Protein AF-A0A1H8P6T8-F1 (afdb_monomer)

Radius of gyration: 21.38 Å; Cα contacts (8 Å, |Δi|>4): 12; chains: 1; bounding box: 49×38×41 Å

Secondary structure (DSSP, 8-state):
------------TTTHHHHHHHS--S-PPPPGGGS-HHHHHHHHHHHHHHHHHHHHHHHHHH--

pLDDT: mean 80.79, std 16.59, range [38.38, 98.0]

Solvent-accessible surface area (backbone atoms only — not comparable to full-atom values): 4180 Å² total; per-residue (Å²): 143,78,85,80,82,71,84,69,73,87,74,57,78,89,45,43,75,54,43,53,67,75,63,68,40,74,91,71,93,78,58,64,91,75,44,60,70,73,60,27,53,53,51,51,46,52,71,50,47,50,57,52,51,52,51,51,52,55,54,53,63,75,79,107

Structure (mmCIF, N/CA/C/O backbone):
data_AF-A0A1H8P6T8-F1
#
_entry.id   AF-A0A1H8P6T8-F1
#
loop_
_atom_site.group_PDB
_atom_site.id
_atom_site.type_symbol
_atom_site.label_atom_id
_atom_site.label_alt_id
_atom_site.label_comp_id
_atom_site.label_asym_id
_atom_site.label_entity_id
_atom_site.label_seq_id
_atom_site.pdbx_PDB_ins_code
_atom_site.Cartn_x
_atom_site.Cartn_y
_atom_site.Cartn_z
_atom_site.occupancy
_atom_site.B_iso_or_equiv
_atom_site.auth_seq_id
_atom_site.auth_comp_id
_atom_site.auth_asym_id
_atom_site.auth_atom_id
_atom_site.pdbx_PDB_model_num
ATOM 1 N N . MET A 1 1 ? -26.890 27.945 -17.821 1.00 49.94 1 MET A N 1
ATOM 2 C CA . MET A 1 1 ? -27.802 27.248 -16.893 1.00 49.94 1 MET A CA 1
ATOM 3 C C . MET A 1 1 ? -27.620 25.751 -17.109 1.00 49.94 1 MET A C 1
ATOM 5 O O . MET A 1 1 ? -28.109 25.232 -18.099 1.00 49.94 1 MET A O 1
ATOM 9 N N . SER A 1 2 ? -26.831 25.094 -16.263 1.00 38.38 2 SER A N 1
ATOM 10 C CA . SER A 1 2 ? -26.723 23.632 -16.184 1.00 38.38 2 SER A CA 1
ATOM 11 C C . SER A 1 2 ? -26.420 23.327 -14.725 1.00 38.38 2 SER A C 1
ATOM 13 O O . SER A 1 2 ? -25.332 23.644 -14.251 1.00 38.38 2 SER A O 1
ATOM 15 N N . HIS A 1 3 ? -27.431 22.849 -14.005 1.00 44.19 3 HIS A N 1
ATOM 16 C CA . HIS A 1 3 ? -27.312 22.448 -12.612 1.00 44.19 3 HIS A CA 1
ATOM 17 C C . HIS A 1 3 ? -26.489 21.162 -12.555 1.00 44.19 3 HIS A C 1
ATOM 19 O O . HIS A 1 3 ? -26.869 20.144 -13.124 1.00 44.19 3 HIS A O 1
ATOM 25 N N . GLU A 1 4 ? -25.329 21.253 -11.919 1.00 56.38 4 GLU A N 1
ATOM 26 C CA . GLU A 1 4 ? -24.488 20.119 -11.572 1.00 56.38 4 GLU A CA 1
ATOM 27 C C . GLU A 1 4 ? -25.208 19.370 -10.443 1.00 56.38 4 GLU A C 1
ATOM 29 O O . GLU A 1 4 ? -25.269 19.846 -9.308 1.00 56.38 4 GLU A O 1
ATOM 3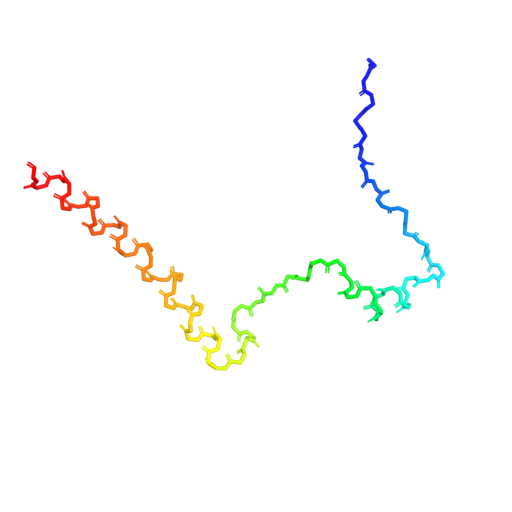4 N N . ASP A 1 5 ? -25.850 18.254 -10.792 1.00 49.81 5 ASP A N 1
ATOM 35 C CA . ASP A 1 5 ? -26.497 17.339 -9.855 1.00 49.81 5 ASP A CA 1
ATOM 36 C C . ASP A 1 5 ? -25.419 16.677 -8.988 1.00 49.81 5 ASP A C 1
ATOM 38 O O . ASP A 1 5 ? -24.868 15.619 -9.299 1.00 49.81 5 ASP A O 1
ATOM 42 N N . LYS A 1 6 ? -25.048 17.367 -7.908 1.00 48.25 6 LYS A N 1
ATOM 43 C CA . LYS A 1 6 ? -24.393 16.741 -6.769 1.00 48.25 6 LYS A CA 1
ATOM 44 C C . LYS A 1 6 ? -25.450 15.855 -6.143 1.00 48.25 6 LYS A C 1
ATOM 46 O O . LYS A 1 6 ? -26.318 16.356 -5.434 1.00 48.25 6 LYS A O 1
ATOM 51 N N . SER A 1 7 ? -25.355 14.554 -6.391 1.00 53.84 7 SER A N 1
ATOM 52 C CA . SER A 1 7 ? -26.089 13.538 -5.649 1.00 53.84 7 SER A CA 1
ATOM 53 C C . SER A 1 7 ? -25.639 13.565 -4.180 1.00 53.84 7 SER A C 1
ATOM 55 O O . SER A 1 7 ? -24.875 12.713 -3.718 1.00 53.84 7 SER A O 1
ATOM 57 N N . GLU A 1 8 ? -26.042 14.599 -3.447 1.00 57.69 8 GLU A N 1
ATOM 58 C CA . GLU A 1 8 ? -25.997 14.623 -2.000 1.00 57.69 8 GLU A CA 1
ATOM 59 C C . GLU A 1 8 ? -27.044 13.618 -1.547 1.00 57.69 8 GLU A C 1
ATOM 61 O O . GLU A 1 8 ? -28.249 13.864 -1.587 1.00 57.69 8 GLU A O 1
ATOM 66 N N . PHE A 1 9 ? -26.573 12.423 -1.198 1.00 62.31 9 PHE A N 1
ATOM 67 C CA . PHE A 1 9 ? -27.381 11.451 -0.483 1.00 62.31 9 PHE A CA 1
ATOM 68 C C . PHE A 1 9 ? -28.063 12.179 0.678 1.00 62.31 9 PHE A C 1
ATOM 70 O O . PHE A 1 9 ? -27.382 12.800 1.491 1.00 62.31 9 PHE A O 1
ATOM 77 N N . TYR A 1 10 ? -29.394 12.137 0.735 1.00 67.12 10 TYR A N 1
ATOM 78 C CA . TYR A 1 10 ? -30.154 12.723 1.834 1.00 67.12 10 TYR A CA 1
ATOM 79 C C . TYR A 1 10 ? -29.682 12.097 3.155 1.00 67.12 10 TYR A C 1
ATOM 81 O O . TYR A 1 10 ? -29.883 10.904 3.391 1.00 67.12 10 TYR A O 1
ATOM 89 N N . VAL A 1 11 ? -29.006 12.891 3.989 1.00 64.69 11 VAL A N 1
ATOM 90 C CA . VAL A 1 11 ? -28.558 12.481 5.323 1.00 64.69 11 VAL A CA 1
ATOM 91 C C . VAL A 1 11 ? -29.551 13.032 6.335 1.00 64.69 11 VAL A C 1
ATOM 93 O O . VAL A 1 11 ? -29.600 14.238 6.566 1.00 64.69 11 VAL A O 1
ATOM 96 N N . ASP A 1 12 ? -30.338 12.146 6.940 1.00 73.38 12 ASP A N 1
ATOM 97 C CA . ASP A 1 12 ? -31.220 12.503 8.047 1.00 73.38 12 ASP A CA 1
ATOM 98 C C . ASP A 1 12 ? -30.377 12.753 9.309 1.00 73.38 12 ASP A C 1
ATOM 100 O O . ASP A 1 12 ? -29.774 11.841 9.882 1.00 73.38 12 ASP A O 1
ATOM 104 N N . GLU A 1 13 ? -30.318 14.015 9.736 1.00 74.44 13 GLU A N 1
ATOM 105 C CA . GLU A 1 13 ? -29.522 14.465 10.880 1.00 74.44 13 GLU A CA 1
ATOM 106 C C . GLU A 1 13 ? -29.944 13.781 12.196 1.00 74.44 13 GLU A C 1
ATOM 108 O O . GLU A 1 13 ? -29.108 13.581 13.079 1.00 74.44 13 GLU A O 1
ATOM 113 N N . GLN A 1 14 ? -31.213 13.371 12.321 1.00 79.88 14 GLN A N 1
ATOM 114 C CA . GLN A 1 14 ? -31.732 12.681 13.506 1.00 79.88 14 GLN A CA 1
ATOM 115 C C . GLN A 1 14 ? -31.322 11.206 13.537 1.00 79.88 14 GLN A C 1
ATOM 117 O O . GLN A 1 14 ? -31.129 10.639 14.613 1.00 79.88 14 GLN A O 1
ATOM 122 N N . LEU A 1 15 ? -31.143 10.593 12.364 1.00 74.31 15 LEU A N 1
ATOM 123 C CA . LEU A 1 15 ? -30.733 9.195 12.229 1.00 74.31 15 LEU A CA 1
ATOM 124 C C . LEU A 1 15 ? -29.220 9.015 12.073 1.00 74.31 15 LEU A C 1
ATOM 126 O O . LEU A 1 15 ? -28.748 7.886 12.191 1.00 74.31 15 LEU A O 1
ATOM 130 N N . ARG A 1 16 ? -28.435 10.084 11.885 1.00 73.19 16 ARG A N 1
ATOM 131 C CA . ARG A 1 16 ? -26.959 10.044 11.800 1.00 73.19 16 ARG A CA 1
ATOM 132 C C . ARG A 1 16 ? -26.268 9.088 12.781 1.00 73.19 16 ARG A C 1
ATOM 134 O O . ARG A 1 16 ? -25.465 8.275 12.317 1.00 73.19 16 ARG A O 1
ATOM 141 N N . PRO A 1 17 ? -26.534 9.141 14.103 1.00 71.94 17 PRO A N 1
ATOM 142 C CA . PRO A 1 17 ? -25.872 8.239 15.043 1.00 71.94 17 PRO A CA 1
ATOM 143 C C . PRO A 1 17 ? -26.220 6.763 14.796 1.00 71.94 17 PRO A C 1
ATOM 145 O O . PRO A 1 17 ? -25.350 5.912 14.950 1.00 71.94 17 PRO A O 1
ATOM 148 N N . MET A 1 18 ? -27.444 6.450 14.357 1.00 70.62 18 MET A N 1
ATOM 149 C CA . MET A 1 18 ? -27.862 5.083 14.014 1.00 70.62 18 MET A CA 1
ATOM 150 C C . MET A 1 18 ? -27.335 4.645 12.639 1.00 70.62 18 MET A C 1
ATOM 152 O O . MET A 1 18 ? -26.794 3.550 12.512 1.00 70.62 18 MET A O 1
ATOM 156 N N . GLN A 1 19 ? -27.370 5.516 11.626 1.00 69.62 19 GLN A N 1
ATOM 157 C CA . GLN A 1 19 ? -26.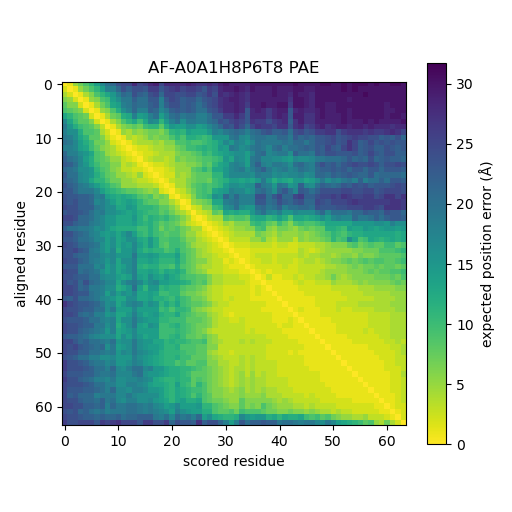832 5.254 10.281 1.00 69.62 19 GLN A CA 1
ATOM 158 C C . GLN A 1 19 ? -25.320 4.989 10.294 1.00 69.62 19 GLN A C 1
ATOM 160 O O . GLN A 1 19 ? -24.811 4.206 9.490 1.00 69.62 19 GLN A O 1
ATOM 165 N N . GLN A 1 20 ? -24.595 5.604 11.229 1.00 67.12 20 GLN A N 1
ATOM 166 C CA . GLN A 1 20 ? -23.167 5.374 11.426 1.00 67.12 20 GLN A CA 1
ATOM 167 C C . GLN A 1 20 ? -22.857 3.987 12.021 1.00 67.12 20 GLN A C 1
ATOM 169 O O . GLN A 1 20 ? -21.744 3.486 11.835 1.00 67.12 20 GLN A O 1
ATOM 174 N N . ILE A 1 21 ? -23.819 3.379 12.723 1.00 65.56 21 ILE A N 1
ATOM 175 C CA . ILE A 1 21 ? -23.692 2.067 13.370 1.00 65.56 21 ILE A CA 1
ATOM 176 C C . ILE A 1 21 ? -24.222 0.954 12.451 1.00 65.56 21 ILE A C 1
ATOM 178 O O . ILE A 1 21 ? -23.524 -0.035 12.240 1.00 65.56 21 ILE A O 1
ATOM 182 N N . GLU A 1 22 ? -25.415 1.123 11.874 1.00 65.62 22 GLU A N 1
ATOM 183 C CA . GLU A 1 22 ? -26.120 0.087 11.098 1.00 65.62 22 GLU A CA 1
ATOM 184 C C . GLU A 1 22 ? -25.806 0.123 9.596 1.00 65.62 22 GLU A C 1
ATOM 186 O O . GLU A 1 22 ? -25.704 -0.920 8.956 1.00 65.62 22 GLU A O 1
ATOM 191 N N . GLY A 1 23 ? -25.594 1.310 9.022 1.00 64.56 23 GLY A N 1
ATOM 192 C CA . GLY A 1 23 ? -25.305 1.482 7.593 1.00 64.56 23 GLY A CA 1
ATOM 193 C C . GLY A 1 23 ? -23.835 1.276 7.221 1.00 64.56 23 GLY A C 1
ATOM 194 O O . GLY A 1 23 ? -23.440 1.590 6.102 1.00 64.56 23 GLY A O 1
ATOM 195 N N . GLY A 1 24 ? -22.993 0.843 8.168 1.00 70.19 24 GLY A N 1
ATOM 196 C CA . GLY A 1 24 ? -21.541 0.720 7.987 1.00 70.19 24 GLY A CA 1
ATOM 197 C C . GLY A 1 24 ? -20.800 2.055 7.824 1.00 70.19 24 GLY A C 1
ATOM 198 O O . GLY A 1 24 ? -19.569 2.065 7.757 1.00 70.19 24 GLY A O 1
ATOM 199 N N . GLY A 1 25 ? -21.523 3.181 7.809 1.00 70.38 25 GLY A N 1
ATOM 200 C CA . GLY A 1 25 ? -21.002 4.492 7.435 1.00 70.38 25 GLY A CA 1
ATOM 201 C C . GLY A 1 25 ? -20.479 4.538 5.993 1.00 70.38 25 GLY A C 1
ATOM 202 O O . GLY A 1 25 ? -20.272 3.522 5.333 1.00 70.38 25 GLY A O 1
ATOM 203 N N . GLY A 1 26 ? -20.224 5.746 5.489 1.00 74.69 26 GLY A N 1
ATOM 204 C CA . GLY A 1 26 ? -19.492 5.895 4.230 1.00 74.69 26 GLY A CA 1
ATOM 205 C C . GLY A 1 26 ? -18.102 5.235 4.306 1.00 74.69 26 GLY A C 1
ATOM 206 O O . GLY A 1 26 ? -17.593 5.002 5.409 1.00 74.69 26 GLY A O 1
ATOM 207 N N . PRO A 1 27 ? -17.454 4.959 3.159 1.00 75.94 27 PRO A N 1
ATOM 208 C CA . PRO A 1 27 ? -16.122 4.365 3.126 1.00 75.94 27 PRO A CA 1
ATOM 209 C C . PRO A 1 27 ? -15.162 5.117 4.054 1.00 75.94 27 PRO A C 1
ATOM 211 O O . PRO A 1 27 ? -14.847 6.290 3.841 1.00 75.94 27 PRO A O 1
ATOM 214 N N . LYS A 1 28 ? -14.704 4.454 5.119 1.00 75.69 28 LYS A N 1
ATOM 215 C CA . LYS A 1 28 ? -13.751 5.057 6.054 1.00 75.69 28 LYS A CA 1
ATOM 216 C C . LYS A 1 28 ? -12.361 5.030 5.441 1.00 75.69 28 LYS A C 1
ATOM 218 O O . LYS A 1 28 ? -11.966 4.048 4.816 1.00 75.69 28 LYS A O 1
ATOM 223 N N . LYS A 1 29 ? -11.587 6.094 5.664 1.00 81.25 29 LYS A N 1
ATOM 224 C CA . LYS A 1 29 ? -10.160 6.078 5.331 1.00 81.25 29 LYS A CA 1
ATOM 225 C C . LYS A 1 29 ? -9.489 4.980 6.148 1.00 81.25 29 LYS A C 1
ATOM 227 O O . LYS A 1 29 ? -9.536 4.989 7.377 1.00 81.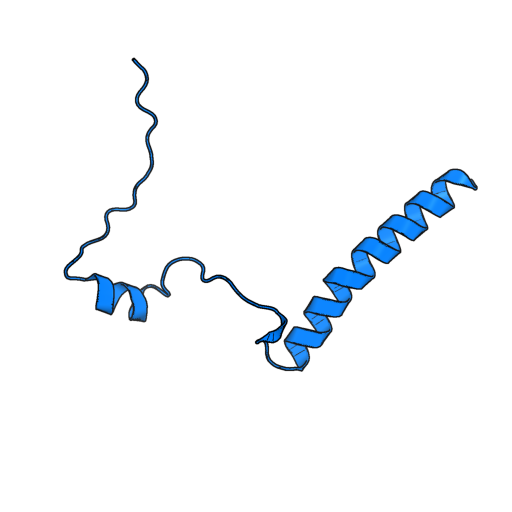25 29 LYS A O 1
ATOM 232 N N . VAL A 1 30 ? -8.880 4.035 5.448 1.00 81.94 30 VAL A N 1
ATOM 233 C CA . VAL A 1 30 ? -8.175 2.910 6.048 1.00 81.94 30 VAL A CA 1
ATOM 234 C C . VAL A 1 30 ? -6.679 3.175 5.987 1.00 81.94 30 VAL A C 1
ATOM 236 O O . VAL A 1 30 ? -6.125 3.419 4.918 1.00 81.94 30 VAL A O 1
ATOM 239 N N . TYR A 1 31 ? -6.014 3.080 7.135 1.00 89.38 31 TYR A N 1
ATOM 240 C CA . TYR A 1 31 ? -4.562 3.195 7.231 1.00 89.38 31 TYR A CA 1
ATOM 241 C C . TYR A 1 31 ? -3.942 1.802 7.342 1.00 89.38 31 TYR A C 1
ATOM 243 O O . TYR A 1 31 ? -4.198 1.081 8.307 1.00 89.38 31 TYR A O 1
ATOM 251 N N . LEU A 1 32 ? -3.088 1.429 6.383 1.00 88.12 32 LEU A N 1
ATOM 252 C CA . LEU A 1 32 ? -2.462 0.100 6.346 1.00 88.12 32 LEU A CA 1
ATOM 253 C C . LEU A 1 32 ? -1.626 -0.189 7.607 1.00 88.12 32 LEU A C 1
ATOM 255 O O . LEU A 1 32 ? -1.604 -1.312 8.107 1.00 88.12 32 LEU A O 1
ATOM 259 N N . GLN A 1 33 ? -1.019 0.847 8.191 1.00 90.81 33 GLN A N 1
ATOM 260 C CA . GLN A 1 33 ? -0.262 0.771 9.445 1.00 90.81 33 GLN A CA 1
ATOM 261 C C . GLN A 1 33 ? -1.112 0.394 10.671 1.00 90.81 33 GLN A C 1
ATOM 263 O O . GLN A 1 33 ? -0.557 0.002 11.694 1.00 90.81 33 GLN A O 1
ATOM 268 N N . ASN A 1 34 ? -2.440 0.496 10.576 1.00 92.75 34 ASN A N 1
ATOM 269 C CA . ASN A 1 34 ? -3.376 0.148 11.646 1.00 92.75 34 ASN A CA 1
ATOM 270 C C . ASN A 1 34 ? -3.993 -1.244 11.436 1.00 92.75 34 ASN A C 1
ATOM 272 O O . ASN A 1 34 ? -4.718 -1.729 12.299 1.00 92.75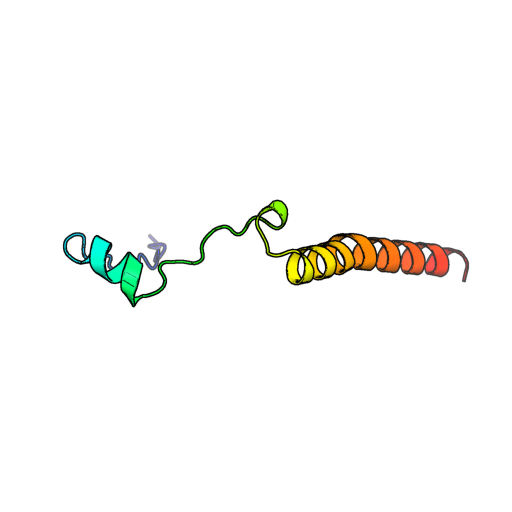 34 ASN A O 1
ATOM 276 N N . MET A 1 35 ? -3.694 -1.912 10.315 1.00 91.94 35 MET A N 1
ATOM 277 C CA . MET A 1 35 ? -4.249 -3.227 9.999 1.00 91.94 35 MET A CA 1
ATOM 278 C C . MET A 1 35 ? -3.619 -4.352 10.836 1.00 91.94 35 MET A C 1
ATOM 280 O O . MET A 1 35 ? -2.442 -4.243 11.211 1.00 91.94 35 MET A O 1
ATOM 284 N N . PRO A 1 36 ? -4.348 -5.460 11.085 1.00 93.81 36 PRO A N 1
ATOM 285 C CA . PRO A 1 36 ? -3.798 -6.671 11.691 1.00 93.81 36 PRO A CA 1
ATOM 286 C C . PRO A 1 36 ? -2.583 -7.189 10.918 1.00 93.81 36 PRO A C 1
ATOM 288 O O . PRO A 1 36 ? -2.522 -7.067 9.694 1.00 93.81 36 PRO A O 1
ATOM 291 N N . LYS A 1 37 ? -1.621 -7.796 11.625 1.00 92.88 37 LYS A N 1
ATOM 292 C CA . LYS A 1 37 ? -0.320 -8.200 11.055 1.00 92.88 37 LYS A CA 1
ATOM 293 C C . LYS A 1 37 ? -0.425 -8.966 9.720 1.00 92.88 37 LYS A C 1
ATOM 295 O O . LYS A 1 37 ? 0.275 -8.565 8.794 1.00 92.88 37 LYS A O 1
ATOM 300 N N . PRO A 1 38 ? -1.301 -9.981 9.556 1.00 93.44 38 PRO A N 1
ATOM 301 C CA . PRO A 1 38 ? -1.387 -10.718 8.292 1.00 93.44 38 PRO A CA 1
ATOM 302 C C . PRO A 1 38 ? -1.804 -9.829 7.113 1.00 93.44 38 PRO A C 1
ATOM 304 O O . PRO A 1 38 ? -1.149 -9.810 6.074 1.00 93.44 38 PRO A O 1
ATOM 307 N N . VAL A 1 39 ? -2.853 -9.026 7.310 1.00 94.88 39 VAL A N 1
ATOM 308 C CA . VAL A 1 39 ? -3.380 -8.097 6.297 1.00 94.88 39 VAL A CA 1
ATOM 309 C C . VAL A 1 39 ? -2.358 -7.010 5.977 1.00 94.88 39 VAL A C 1
ATOM 311 O O . VAL A 1 39 ? -2.193 -6.618 4.825 1.00 94.88 39 VAL A O 1
ATOM 314 N N . ARG A 1 40 ? -1.627 -6.550 6.995 1.00 94.31 40 ARG A N 1
ATOM 315 C CA . ARG A 1 40 ? -0.577 -5.547 6.845 1.00 94.31 40 ARG A CA 1
ATOM 316 C C . ARG A 1 40 ? 0.549 -6.040 5.936 1.00 94.31 40 ARG A C 1
ATOM 318 O O . ARG A 1 40 ? 0.922 -5.319 5.016 1.00 94.31 40 ARG A O 1
ATOM 325 N N . TYR A 1 41 ? 1.067 -7.251 6.159 1.00 94.62 41 TYR A N 1
ATOM 326 C CA . TYR A 1 41 ? 2.124 -7.815 5.309 1.00 94.62 41 TYR A CA 1
ATOM 327 C C . TYR A 1 41 ? 1.660 -8.004 3.869 1.00 94.62 41 TYR A C 1
ATOM 329 O O . TYR A 1 41 ? 2.375 -7.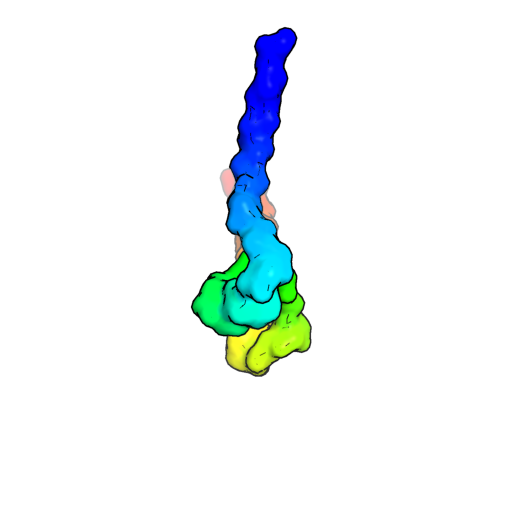624 2.945 1.00 94.62 41 TYR A O 1
ATOM 337 N N . PHE A 1 42 ? 0.445 -8.521 3.687 1.00 95.75 42 PHE A N 1
ATOM 338 C CA . PHE A 1 42 ? -0.147 -8.672 2.364 1.00 95.75 42 PHE A CA 1
ATOM 339 C C . PHE A 1 42 ? -0.258 -7.323 1.644 1.00 95.75 42 PHE A C 1
ATOM 341 O O . PHE A 1 42 ? 0.212 -7.184 0.521 1.00 95.75 42 PHE A O 1
ATOM 348 N N . GLY A 1 43 ? -0.791 -6.294 2.306 1.00 93.94 43 GLY A N 1
ATOM 34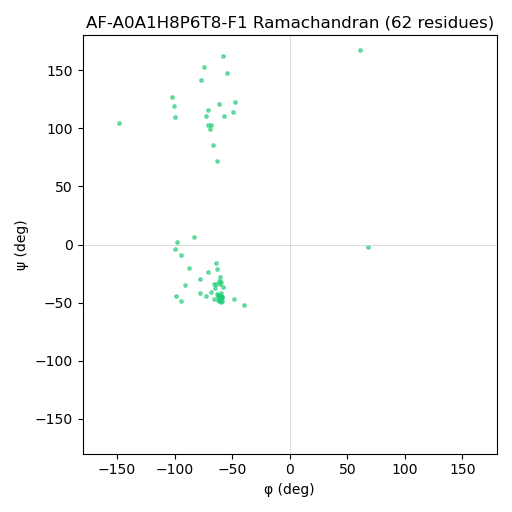9 C CA . GLY A 1 43 ? -0.898 -4.965 1.706 1.00 93.94 43 GLY A CA 1
ATOM 350 C C . GLY A 1 43 ? 0.461 -4.379 1.314 1.00 93.94 43 GLY A C 1
ATOM 351 O O . GLY A 1 43 ? 0.609 -3.894 0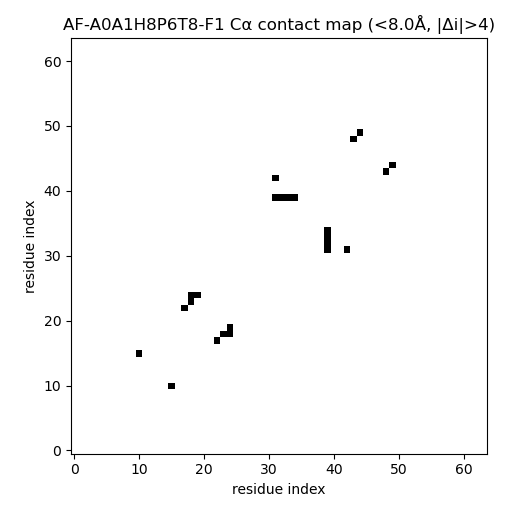.196 1.00 93.94 43 GLY A O 1
ATOM 352 N N . TYR A 1 44 ? 1.478 -4.478 2.178 1.00 95.06 44 TYR A N 1
ATOM 353 C CA . TYR A 1 44 ? 2.818 -3.983 1.842 1.00 95.06 44 TYR A CA 1
ATOM 354 C C . TYR A 1 44 ? 3.475 -4.770 0.704 1.00 95.06 44 TYR A C 1
ATOM 356 O O . TYR A 1 44 ? 4.166 -4.164 -0.114 1.00 95.06 44 TYR A O 1
ATOM 364 N N . PHE A 1 45 ? 3.228 -6.080 0.598 1.00 95.75 45 PHE A N 1
ATOM 365 C CA . PHE A 1 45 ? 3.714 -6.885 -0.523 1.00 95.75 45 PHE A CA 1
ATOM 366 C C . PHE A 1 45 ? 3.200 -6.357 -1.864 1.00 95.75 45 PHE A C 1
ATOM 368 O O . PHE A 1 45 ? 3.991 -6.198 -2.784 1.00 95.75 45 PHE A O 1
ATOM 375 N N . PHE A 1 46 ? 1.914 -6.019 -1.981 1.00 95.88 46 PHE A N 1
ATOM 376 C CA . PHE A 1 46 ? 1.383 -5.466 -3.232 1.00 95.88 46 PHE A CA 1
ATOM 377 C C . PHE A 1 46 ? 1.842 -4.030 -3.475 1.00 95.88 46 PHE A C 1
ATOM 379 O O . PHE A 1 46 ? 2.267 -3.708 -4.583 1.00 95.88 46 PHE A O 1
ATOM 386 N N . VAL A 1 47 ? 1.802 -3.183 -2.440 1.00 94.94 47 VAL A N 1
ATOM 387 C CA . VAL A 1 47 ? 2.192 -1.767 -2.543 1.00 94.94 47 VAL A CA 1
ATOM 388 C C . VAL A 1 47 ? 3.649 -1.610 -2.976 1.00 94.94 47 VAL A C 1
ATOM 390 O O . VAL A 1 47 ? 3.957 -0.669 -3.693 1.00 94.94 47 VAL A O 1
ATOM 393 N N . ILE A 1 48 ? 4.539 -2.516 -2.569 1.00 96.25 48 ILE A N 1
ATOM 394 C CA . ILE A 1 48 ? 5.968 -2.452 -2.906 1.00 96.25 48 ILE A CA 1
ATOM 395 C C . ILE A 1 48 ? 6.303 -3.372 -4.086 1.00 96.25 48 ILE A C 1
ATOM 397 O O . ILE A 1 48 ? 7.009 -2.974 -5.010 1.00 96.25 48 ILE A O 1
ATOM 401 N N . GLY A 1 49 ? 5.785 -4.597 -4.084 1.00 97.38 49 GLY A N 1
ATOM 402 C CA . GLY A 1 49 ? 6.116 -5.626 -5.065 1.00 97.38 49 GLY A CA 1
ATOM 403 C C . GLY A 1 49 ? 5.601 -5.318 -6.467 1.00 97.38 49 GLY A C 1
ATOM 404 O O . GLY A 1 49 ? 6.339 -5.514 -7.429 1.00 97.38 49 GLY A O 1
ATOM 405 N N . VAL A 1 50 ? 4.379 -4.788 -6.605 1.00 97.38 50 VAL A N 1
ATOM 406 C CA . VAL A 1 50 ? 3.817 -4.470 -7.930 1.00 97.38 50 VAL A CA 1
ATOM 407 C C . VAL A 1 50 ? 4.594 -3.342 -8.622 1.00 97.38 50 VAL A C 1
ATOM 409 O O . VAL A 1 50 ? 4.970 -3.533 -9.780 1.00 97.38 50 VAL A O 1
ATOM 412 N N . PRO A 1 51 ? 4.913 -2.209 -7.963 1.00 97.88 51 PRO A N 1
ATOM 413 C CA . PRO A 1 51 ? 5.751 -1.182 -8.579 1.00 97.88 51 PRO A CA 1
ATOM 414 C C . PRO A 1 51 ? 7.139 -1.684 -8.964 1.00 97.88 51 PRO A C 1
ATOM 416 O O . PRO A 1 51 ? 7.612 -1.364 -10.049 1.00 97.88 51 PRO A O 1
ATOM 419 N N . ILE A 1 52 ? 7.780 -2.494 -8.114 1.00 98.00 52 ILE A N 1
ATOM 420 C CA . ILE A 1 52 ? 9.096 -3.073 -8.419 1.00 98.00 52 ILE A CA 1
ATOM 421 C C . ILE A 1 52 ? 9.014 -3.985 -9.645 1.00 98.00 52 ILE A C 1
ATOM 423 O O . ILE A 1 52 ? 9.860 -3.889 -10.532 1.00 98.00 52 ILE A O 1
ATOM 427 N N . LEU A 1 53 ? 7.992 -4.840 -9.719 1.00 97.50 53 LEU A N 1
ATOM 428 C CA . LEU A 1 53 ? 7.778 -5.721 -10.865 1.00 97.50 53 LEU A CA 1
ATOM 429 C C . LEU A 1 53 ? 7.565 -4.915 -12.151 1.00 97.50 53 LEU A C 1
ATOM 431 O O . LEU A 1 53 ? 8.205 -5.201 -13.160 1.00 97.50 53 LEU A O 1
ATOM 435 N N . LEU A 1 54 ? 6.707 -3.891 -12.114 1.00 97.69 54 LEU A N 1
ATOM 436 C CA . LEU A 1 54 ? 6.487 -3.003 -13.258 1.00 97.69 54 LEU A CA 1
ATOM 437 C C . LEU A 1 54 ? 7.779 -2.308 -13.689 1.00 97.69 54 LEU A C 1
ATOM 439 O O . LEU A 1 54 ? 8.087 -2.289 -14.878 1.00 97.69 54 LEU A O 1
ATOM 443 N N . LEU A 1 55 ? 8.555 -1.788 -12.737 1.00 97.81 55 LEU A N 1
ATOM 444 C CA . LEU A 1 55 ? 9.837 -1.150 -13.020 1.00 97.81 55 LEU A CA 1
ATOM 445 C C . LEU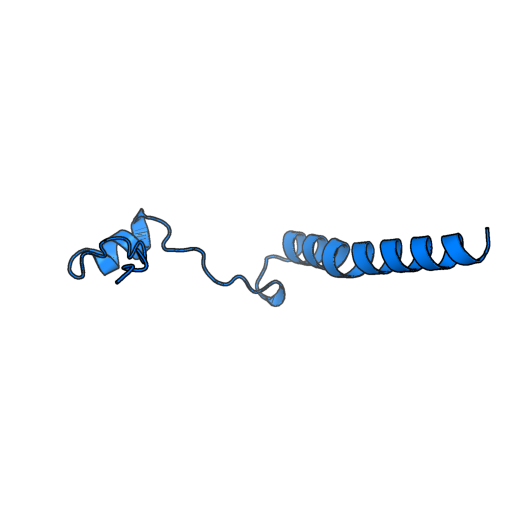 A 1 55 ? 10.803 -2.131 -13.698 1.00 97.81 55 LEU A C 1
ATOM 447 O O . LEU A 1 55 ? 11.416 -1.793 -14.706 1.00 97.81 55 LEU A O 1
ATOM 451 N N . ALA A 1 56 ? 10.900 -3.360 -13.187 1.00 97.00 56 ALA A N 1
ATOM 452 C CA . ALA A 1 56 ? 11.743 -4.399 -13.767 1.00 97.00 56 ALA A CA 1
ATOM 453 C C . ALA A 1 56 ? 11.324 -4.742 -15.204 1.00 97.00 56 ALA A C 1
ATOM 455 O O . ALA A 1 56 ? 12.179 -4.835 -16.081 1.00 97.00 56 ALA A O 1
ATOM 456 N N . LEU A 1 57 ? 10.021 -4.874 -15.469 1.00 96.94 57 LEU A N 1
ATOM 457 C CA . LEU A 1 57 ? 9.504 -5.134 -16.816 1.00 96.94 57 LEU A CA 1
ATOM 458 C C . LEU A 1 57 ? 9.816 -3.992 -17.787 1.00 96.94 57 LEU A C 1
ATOM 460 O O . LEU A 1 57 ? 10.242 -4.251 -18.911 1.00 96.94 57 LEU A O 1
ATOM 464 N N . VAL A 1 58 ? 9.653 -2.742 -17.348 1.00 97.06 58 VAL A N 1
ATOM 465 C CA . VAL A 1 58 ? 10.008 -1.559 -18.143 1.00 97.06 58 VAL A CA 1
ATOM 466 C C . VAL A 1 58 ? 11.498 -1.568 -18.476 1.00 97.06 58 VAL A C 1
ATOM 468 O O . VAL A 1 58 ? 11.859 -1.388 -19.633 1.00 97.06 58 VAL A O 1
ATOM 471 N N . ILE A 1 59 ? 12.361 -1.841 -17.495 1.00 96.69 59 ILE A N 1
ATOM 472 C CA . ILE A 1 59 ? 13.812 -1.932 -17.706 1.00 96.69 59 ILE A CA 1
ATOM 473 C C . ILE A 1 59 ? 14.138 -3.034 -18.722 1.00 96.69 59 ILE A C 1
ATOM 475 O O . ILE A 1 59 ? 14.845 -2.774 -19.691 1.00 96.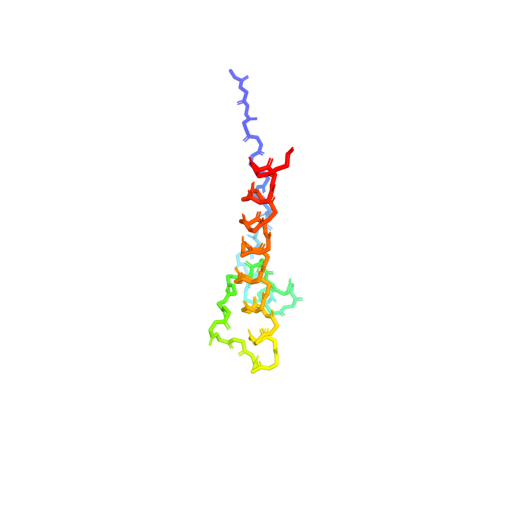69 59 ILE A O 1
ATOM 479 N N . ILE A 1 60 ? 13.592 -4.241 -18.546 1.00 96.94 60 ILE A N 1
ATOM 480 C CA . ILE A 1 60 ? 13.803 -5.369 -19.469 1.00 96.94 60 ILE A CA 1
ATOM 481 C C . ILE A 1 60 ? 13.349 -5.012 -20.891 1.00 96.94 60 ILE A C 1
ATOM 483 O O . ILE A 1 60 ? 14.016 -5.392 -21.850 1.00 96.94 60 ILE A O 1
ATOM 487 N N . SER A 1 61 ? 12.264 -4.245 -21.035 1.00 95.12 61 SER A N 1
ATOM 488 C CA . SER A 1 61 ? 11.766 -3.785 -22.335 1.00 95.12 61 SER A CA 1
ATOM 489 C C . SER A 1 61 ? 12.735 -2.868 -23.088 1.00 95.12 61 SER A C 1
ATOM 491 O O . SER A 1 61 ? 12.578 -2.733 -24.294 1.00 95.12 61 SER A O 1
ATOM 493 N N . PHE A 1 62 ? 13.693 -2.219 -22.420 1.00 94.50 62 PHE A N 1
ATOM 494 C CA . PHE A 1 62 ? 14.709 -1.395 -23.088 1.00 94.50 62 PHE A CA 1
ATOM 495 C C . PHE A 1 62 ? 15.944 -2.192 -23.525 1.00 94.50 62 PHE A C 1
ATOM 497 O O . PHE A 1 62 ? 16.697 -1.729 -24.378 1.00 94.50 62 PHE A O 1
ATOM 504 N N . PHE A 1 63 ? 16.170 -3.370 -22.938 1.00 91.75 63 PHE A N 1
ATOM 505 C CA . PHE A 1 63 ? 17.316 -4.235 -23.243 1.00 91.75 63 PHE A CA 1
ATOM 506 C C . PHE A 1 63 ? 16.983 -5.366 -24.228 1.00 91.75 63 PHE A C 1
ATOM 508 O O . PHE A 1 63 ? 17.853 -6.186 -24.529 1.00 91.75 63 PHE A O 1
ATOM 515 N N . LYS A 1 64 ? 15.742 -5.419 -24.719 1.00 63.38 64 LYS A N 1
ATOM 516 C CA . LYS A 1 64 ? 15.261 -6.357 -25.734 1.00 63.38 64 LYS A CA 1
ATOM 517 C C . LYS A 1 64 ? 14.756 -5.595 -26.948 1.00 63.38 64 LYS A C 1
ATOM 519 O O . LYS A 1 64 ? 15.058 -6.062 -28.067 1.00 63.38 64 LYS A O 1
#

Foldseek 3Di:
DDDDPPPPPDDDPVCVVVCVVPVVDDDDDDDLVPDDPVSSVVVVCCVPVVVVVVVVVVVVVVVD

Sequence (64 aa):
MSHEDKSEFYVDEQLRPMQQIEGGGGPKKVYLQNMPKPVRYFGYFFVIGVPILLLALVIISFFK

Mean predicted aligned error: 12.62 Å

Organism: NCBI:txid1333845